Protein AF-A0A349JDT0-F1 (afdb_monomer_lite)

Structure (mmCIF, N/CA/C/O backbone):
data_AF-A0A349JDT0-F1
#
_entry.id   AF-A0A349JDT0-F1
#
loop_
_atom_site.group_PDB
_atom_site.id
_atom_site.type_symbol
_atom_site.label_atom_id
_atom_site.label_alt_id
_atom_site.label_comp_id
_atom_site.label_asym_id
_atom_site.label_entity_id
_atom_site.label_seq_id
_atom_site.pdbx_PDB_ins_code
_atom_site.Cartn_x
_atom_site.Cartn_y
_atom_site.Cartn_z
_atom_site.occupancy
_atom_site.B_iso_or_equiv
_atom_site.auth_seq_id
_atom_site.auth_comp_id
_atom_site.auth_asym_id
_atom_site.auth_atom_id
_atom_site.pdbx_PDB_model_num
ATOM 1 N N . MET A 1 1 ? -7.696 4.014 26.761 1.00 63.88 1 MET A N 1
ATOM 2 C CA . MET A 1 1 ? -9.142 3.700 26.763 1.00 63.88 1 MET A CA 1
ATOM 3 C C . MET A 1 1 ? -9.657 3.922 25.349 1.00 63.88 1 MET A C 1
ATOM 5 O O . MET A 1 1 ? -9.413 4.993 24.811 1.00 63.88 1 MET A O 1
ATOM 9 N N . PHE A 1 2 ? -10.237 2.905 24.706 1.00 72.19 2 PHE A N 1
ATOM 10 C CA . PHE A 1 2 ? -10.726 3.018 23.326 1.00 72.19 2 PHE A CA 1
ATOM 11 C C . PHE A 1 2 ? -11.917 3.980 23.269 1.00 72.19 2 PHE A C 1
ATOM 13 O O . PHE A 1 2 ? -12.885 3.807 24.010 1.00 72.19 2 PHE A O 1
ATOM 20 N N . TYR A 1 3 ? -11.845 4.994 22.408 1.00 78.50 3 TYR A N 1
ATOM 21 C CA . TYR A 1 3 ? -12.927 5.961 22.243 1.00 78.50 3 TYR A CA 1
ATOM 22 C C . TYR A 1 3 ? -14.093 5.321 21.463 1.00 78.50 3 TYR A C 1
ATOM 24 O O . TYR A 1 3 ? -13.879 4.744 20.397 1.00 78.50 3 TYR A O 1
ATOM 32 N N . GLN A 1 4 ? -15.320 5.383 21.999 1.00 79.31 4 GLN A N 1
ATOM 33 C CA . GLN A 1 4 ? -16.562 4.901 21.355 1.00 79.31 4 GLN A CA 1
ATOM 34 C C . GLN A 1 4 ? -16.542 3.437 20.857 1.00 79.31 4 GLN A C 1
ATOM 36 O O . GLN A 1 4 ? -17.090 3.103 19.807 1.00 79.31 4 GLN A O 1
ATOM 41 N N . TRP A 1 5 ? -15.896 2.533 21.592 1.00 76.12 5 TRP A N 1
ATOM 42 C CA . TRP A 1 5 ? -16.000 1.098 21.304 1.00 76.12 5 TRP A CA 1
ATOM 43 C C . TRP A 1 5 ? -17.408 0.586 21.673 1.00 76.12 5 TRP A C 1
ATOM 45 O O . TRP A 1 5 ? -17.851 0.909 22.777 1.00 76.12 5 TRP A O 1
ATOM 55 N N . PRO A 1 6 ? -18.127 -0.193 20.826 1.00 84.50 6 PRO A N 1
ATOM 56 C CA . PRO A 1 6 ? -17.670 -0.972 19.661 1.00 84.50 6 PRO A 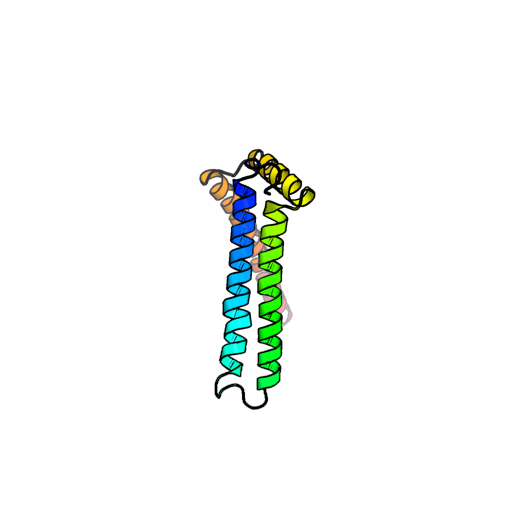CA 1
ATOM 57 C C . PRO A 1 6 ? -18.046 -0.413 18.265 1.00 84.50 6 PRO A C 1
ATOM 59 O O . PRO A 1 6 ? -18.051 -1.168 17.291 1.00 84.50 6 PRO A O 1
ATOM 62 N N . GLN A 1 7 ? -18.387 0.870 18.123 1.00 85.81 7 GLN A N 1
ATOM 63 C CA . GLN A 1 7 ? -18.740 1.442 16.811 1.00 85.81 7 GLN A CA 1
ATOM 64 C C . GLN A 1 7 ? -17.536 1.433 15.851 1.00 85.81 7 GLN A C 1
ATOM 66 O O . GLN A 1 7 ? -16.394 1.584 16.280 1.00 85.81 7 GLN A O 1
ATOM 71 N N . GLY A 1 8 ? -17.755 1.233 14.546 1.00 83.25 8 GLY A N 1
ATOM 72 C CA . GLY A 1 8 ? -16.653 1.203 13.570 1.00 83.25 8 GLY A CA 1
ATOM 73 C C . GLY A 1 8 ? -15.714 -0.013 13.693 1.00 83.25 8 GLY A C 1
ATOM 74 O O . GLY A 1 8 ? -14.569 0.043 13.239 1.00 83.25 8 GLY A O 1
ATOM 75 N N . ARG A 1 9 ? -16.140 -1.095 14.370 1.00 88.62 9 ARG A N 1
ATOM 76 C CA . ARG A 1 9 ? -15.267 -2.224 14.749 1.00 88.62 9 ARG A CA 1
ATOM 77 C C . ARG A 1 9 ? -14.517 -2.838 13.568 1.00 88.62 9 ARG A C 1
ATOM 79 O O . ARG A 1 9 ? -13.334 -3.131 13.712 1.00 88.62 9 ARG A O 1
ATOM 86 N N . ILE A 1 10 ? -15.185 -3.049 12.433 1.00 90.38 10 ILE A N 1
ATOM 87 C CA . ILE A 1 10 ? -14.582 -3.738 11.283 1.00 90.38 10 ILE A CA 1
ATOM 88 C C . ILE A 1 10 ? -13.456 -2.879 10.713 1.00 90.38 10 ILE A C 1
ATOM 90 O O . ILE A 1 10 ? -12.322 -3.338 10.620 1.00 90.38 10 ILE A O 1
ATOM 94 N N . VAL A 1 11 ? -13.742 -1.609 10.421 1.00 90.62 11 VAL A N 1
ATOM 95 C CA . VAL A 1 11 ? -12.762 -0.696 9.819 1.00 90.62 11 VAL A CA 1
ATOM 96 C C . VAL A 1 11 ? -11.580 -0.450 10.761 1.00 90.62 11 VAL A C 1
ATOM 98 O O . VAL A 1 11 ? -10.433 -0.472 10.321 1.00 90.62 11 VAL A O 1
ATOM 101 N N . ARG A 1 12 ? -11.816 -0.312 12.071 1.00 89.75 12 ARG A N 1
ATOM 102 C CA . ARG A 1 12 ? -10.732 -0.163 13.059 1.00 89.75 12 ARG A CA 1
ATOM 103 C C . ARG A 1 12 ? -9.842 -1.401 13.147 1.00 89.75 12 ARG A C 1
ATOM 105 O O . ARG A 1 12 ? -8.626 -1.257 13.228 1.00 89.75 12 ARG A O 1
ATOM 112 N N . ILE A 1 13 ? -10.422 -2.606 13.111 1.00 91.25 13 ILE A N 1
ATOM 113 C CA . ILE A 1 13 ? -9.643 -3.853 13.050 1.00 91.25 13 ILE A CA 1
ATOM 114 C C . ILE A 1 13 ? -8.817 -3.887 11.765 1.00 91.25 13 ILE A C 1
ATOM 116 O O . ILE A 1 13 ? -7.624 -4.161 11.842 1.00 91.25 13 ILE A O 1
ATOM 120 N N . CYS A 1 14 ? -9.400 -3.538 10.615 1.00 91.75 14 CYS A N 1
ATOM 121 C CA . CYS A 1 14 ? -8.662 -3.458 9.355 1.00 91.75 14 CYS A CA 1
ATOM 122 C C . CYS A 1 14 ? -7.476 -2.487 9.445 1.00 91.75 14 CYS A C 1
ATOM 124 O O . CYS A 1 14 ? -6.380 -2.847 9.035 1.00 91.75 14 CYS A O 1
ATOM 126 N N . VAL A 1 15 ? -7.649 -1.298 10.033 1.00 91.62 15 VAL A N 1
ATOM 127 C CA . VAL A 1 15 ? -6.554 -0.323 10.212 1.00 91.62 15 VAL A CA 1
ATOM 128 C C . VAL A 1 15 ? -5.460 -0.853 11.142 1.00 91.62 15 VAL A C 1
ATOM 130 O O . VAL A 1 15 ? -4.280 -0.702 10.832 1.00 91.62 15 VAL A O 1
ATOM 133 N N . MET A 1 16 ? -5.819 -1.510 12.249 1.00 91.25 16 MET A N 1
ATOM 134 C CA . MET A 1 16 ? -4.833 -2.125 13.148 1.00 91.25 16 MET A CA 1
ATOM 135 C C . MET A 1 16 ? -4.067 -3.261 12.462 1.00 91.25 16 MET A C 1
ATOM 137 O O . MET A 1 16 ? -2.849 -3.343 12.600 1.00 91.25 16 MET A O 1
ATOM 141 N N . VAL A 1 17 ? -4.763 -4.107 11.697 1.00 93.50 17 VAL A N 1
ATOM 142 C CA . VAL A 1 17 ? -4.148 -5.200 10.933 1.00 93.50 17 VAL A CA 1
ATOM 143 C C . VAL A 1 17 ? -3.236 -4.648 9.841 1.00 93.50 17 VAL A C 1
ATOM 145 O O . VAL A 1 17 ? -2.106 -5.101 9.727 1.00 93.50 17 VAL A O 1
ATOM 148 N N . LEU A 1 18 ? -3.672 -3.642 9.078 1.00 92.38 18 LEU A N 1
ATOM 149 C CA . LEU A 1 18 ? -2.847 -3.006 8.047 1.00 92.38 18 LEU A CA 1
ATOM 150 C C . LEU A 1 18 ? -1.607 -2.338 8.645 1.00 92.38 18 LEU A C 1
ATOM 152 O O . LEU A 1 18 ? -0.509 -2.537 8.133 1.00 92.38 18 LEU A O 1
ATOM 156 N N . GLY A 1 19 ? -1.758 -1.605 9.751 1.00 92.50 19 GLY A N 1
ATOM 157 C CA . GLY A 1 19 ? -0.625 -1.027 10.475 1.00 92.50 19 GLY A CA 1
ATOM 158 C C . GLY A 1 19 ? 0.361 -2.096 10.953 1.00 92.50 19 GLY A C 1
ATOM 159 O O . GLY A 1 19 ? 1.566 -1.934 10.786 1.00 92.50 19 GLY A O 1
ATOM 160 N N . ALA A 1 20 ? -0.140 -3.221 11.476 1.00 93.50 20 ALA A N 1
ATOM 161 C CA . ALA A 1 20 ? 0.691 -4.350 11.887 1.00 93.50 20 ALA A CA 1
ATOM 162 C C . ALA A 1 20 ? 1.389 -5.040 10.703 1.00 93.50 20 ALA A C 1
ATOM 164 O O . ALA A 1 20 ? 2.559 -5.389 10.821 1.00 93.50 20 ALA A O 1
ATOM 165 N N . LEU A 1 21 ? 0.708 -5.208 9.565 1.00 94.94 21 LEU A N 1
ATOM 166 C CA . LEU A 1 21 ? 1.286 -5.798 8.354 1.00 94.94 21 LEU A CA 1
ATOM 167 C C .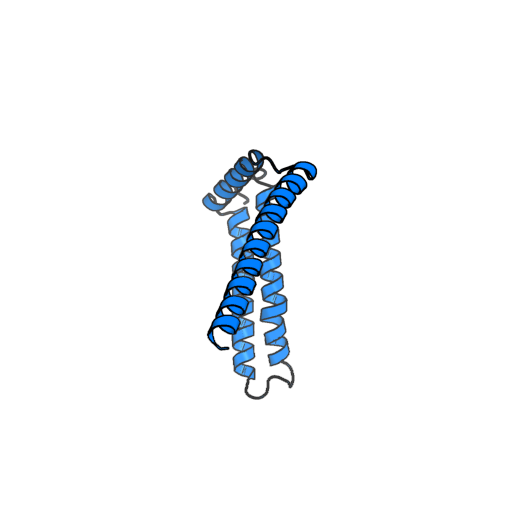 LEU A 1 21 ?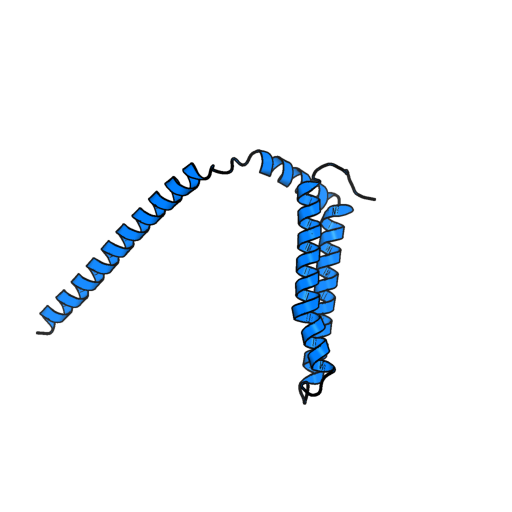 2.394 -4.919 7.771 1.00 94.94 21 LEU A C 1
ATOM 169 O O . LEU A 1 21 ? 3.459 -5.432 7.449 1.00 94.94 21 LEU A O 1
ATOM 173 N N . ILE A 1 22 ? 2.172 -3.605 7.687 1.00 93.56 22 ILE A N 1
ATOM 174 C CA . ILE A 1 22 ? 3.187 -2.650 7.223 1.00 93.56 22 ILE A CA 1
ATOM 175 C C . ILE A 1 22 ? 4.386 -2.661 8.173 1.00 93.56 22 ILE A C 1
ATOM 177 O O . ILE A 1 22 ? 5.524 -2.771 7.726 1.00 93.56 22 ILE A O 1
ATOM 181 N N . ALA A 1 23 ? 4.148 -2.611 9.485 1.00 94.44 23 ALA A N 1
ATOM 182 C CA . ALA A 1 23 ? 5.221 -2.674 10.469 1.00 94.44 23 ALA A CA 1
ATOM 183 C C . ALA A 1 23 ? 6.005 -3.994 10.393 1.00 94.44 23 ALA A C 1
ATOM 185 O O . ALA A 1 23 ? 7.230 -3.985 10.509 1.00 94.44 23 ALA A O 1
ATOM 186 N N . ALA A 1 24 ? 5.321 -5.120 10.170 1.00 93.81 24 ALA A N 1
ATOM 187 C CA . ALA A 1 24 ? 5.951 -6.426 10.012 1.00 93.81 24 ALA A CA 1
ATOM 188 C C . ALA A 1 24 ? 6.790 -6.508 8.730 1.00 93.81 24 ALA A C 1
ATOM 190 O O . ALA A 1 24 ? 7.925 -6.974 8.787 1.00 93.81 24 ALA A O 1
ATOM 191 N N . ASP A 1 25 ? 6.273 -6.018 7.602 1.00 93.38 25 ASP A N 1
ATOM 192 C CA . ASP A 1 25 ? 7.000 -5.978 6.332 1.00 93.38 25 ASP A CA 1
ATOM 193 C C . ASP A 1 25 ? 8.248 -5.091 6.433 1.00 93.38 25 ASP A C 1
ATOM 195 O O . ASP A 1 25 ? 9.363 -5.547 6.177 1.00 93.38 25 ASP A O 1
ATOM 199 N N . MET A 1 26 ? 8.096 -3.859 6.929 1.00 91.81 26 MET A N 1
ATOM 200 C CA . MET A 1 26 ? 9.219 -2.937 7.122 1.00 91.81 26 MET A CA 1
ATOM 201 C C . MET A 1 26 ? 10.232 -3.459 8.148 1.00 91.81 26 MET A C 1
ATOM 203 O O . MET A 1 26 ? 11.438 -3.265 7.985 1.00 91.81 26 MET A O 1
ATOM 207 N N . GLY A 1 27 ? 9.761 -4.130 9.199 1.00 92.19 27 GLY A N 1
ATOM 208 C CA . GLY A 1 27 ? 10.608 -4.738 10.219 1.00 92.19 27 GLY A CA 1
ATOM 209 C C . GLY A 1 27 ? 11.390 -5.942 9.694 1.00 92.19 27 GLY A C 1
ATOM 210 O O . GLY A 1 27 ? 12.582 -6.056 9.970 1.00 92.19 27 GLY A O 1
ATOM 211 N N . TYR A 1 28 ? 10.753 -6.819 8.917 1.00 91.00 28 TYR A N 1
ATOM 212 C CA . TYR A 1 28 ? 11.370 -8.046 8.415 1.00 91.00 28 TYR A CA 1
ATOM 213 C C . TYR A 1 28 ? 12.209 -7.804 7.153 1.00 91.00 28 TYR A C 1
ATOM 215 O O . TYR A 1 28 ? 13.417 -8.049 7.152 1.00 91.00 28 TYR A O 1
ATOM 223 N N . ASN A 1 29 ? 11.596 -7.269 6.095 1.00 91.38 29 ASN A N 1
ATOM 224 C CA . ASN A 1 29 ? 12.256 -7.055 4.805 1.00 91.38 29 ASN A CA 1
ATOM 225 C C . ASN A 1 29 ? 13.198 -5.844 4.819 1.00 91.38 29 ASN A C 1
ATOM 227 O O . ASN A 1 29 ? 14.182 -5.825 4.085 1.00 91.38 29 ASN A O 1
ATOM 231 N N . GLY A 1 30 ? 12.920 -4.839 5.654 1.00 90.69 30 GLY A N 1
ATOM 232 C CA . GLY A 1 30 ? 13.764 -3.653 5.793 1.00 90.69 30 GLY A CA 1
ATOM 233 C C . GLY A 1 30 ? 14.785 -3.790 6.920 1.00 90.69 30 GLY A C 1
ATOM 234 O O . GLY A 1 30 ? 15.982 -3.965 6.682 1.00 90.69 30 GLY A O 1
ATOM 235 N N . ALA A 1 31 ? 14.311 -3.679 8.163 1.00 89.94 31 ALA A N 1
ATOM 236 C CA . ALA A 1 31 ? 15.171 -3.511 9.333 1.00 89.94 31 ALA A CA 1
ATOM 237 C C . ALA A 1 31 ? 16.025 -4.753 9.626 1.00 89.94 31 ALA A C 1
ATOM 239 O O . ALA A 1 31 ? 17.245 -4.646 9.770 1.00 89.94 31 ALA A O 1
ATOM 240 N N . TYR A 1 32 ? 15.398 -5.930 9.678 1.00 90.12 32 TYR A N 1
ATOM 241 C CA . TYR A 1 32 ? 16.077 -7.189 9.969 1.00 90.12 32 TYR A CA 1
ATOM 242 C C . TYR A 1 32 ? 17.038 -7.590 8.849 1.00 90.12 32 TYR A C 1
ATOM 244 O O . TYR A 1 32 ? 18.181 -7.925 9.142 1.00 90.12 32 TYR A O 1
ATOM 252 N N . ALA A 1 33 ? 16.636 -7.493 7.578 1.00 89.31 33 ALA A N 1
ATOM 253 C CA . ALA A 1 33 ? 17.515 -7.812 6.450 1.00 89.31 33 ALA A CA 1
ATOM 254 C C . ALA A 1 33 ? 18.783 -6.933 6.418 1.00 89.31 33 ALA A C 1
ATOM 256 O O . ALA A 1 33 ? 19.898 -7.437 6.241 1.00 89.31 33 ALA A O 1
ATOM 257 N N . ALA A 1 34 ? 18.637 -5.625 6.653 1.00 87.88 34 ALA A N 1
ATOM 258 C CA . ALA A 1 34 ? 19.769 -4.703 6.726 1.00 87.88 34 ALA A CA 1
ATOM 259 C C . ALA A 1 34 ? 20.666 -4.989 7.944 1.00 87.88 34 ALA A C 1
ATOM 261 O O . ALA A 1 34 ? 21.893 -4.991 7.829 1.00 87.88 34 ALA A O 1
ATOM 262 N N . PHE A 1 35 ? 20.073 -5.307 9.099 1.00 86.69 35 PHE A N 1
ATOM 263 C CA . PHE A 1 35 ? 20.824 -5.655 10.306 1.00 86.69 35 PHE A CA 1
ATOM 264 C C . PHE A 1 35 ? 21.559 -7.000 10.187 1.00 86.69 35 PHE A C 1
ATOM 266 O O . PHE A 1 35 ? 22.719 -7.107 10.581 1.00 86.69 35 PHE A O 1
ATOM 273 N N . ALA A 1 36 ? 20.927 -8.014 9.594 1.00 87.31 36 ALA A N 1
ATOM 274 C CA . ALA A 1 36 ? 21.544 -9.311 9.326 1.00 87.31 36 ALA A CA 1
ATOM 275 C C . ALA A 1 36 ? 22.742 -9.175 8.374 1.00 87.31 36 ALA A C 1
ATOM 277 O O . ALA A 1 36 ? 23.772 -9.813 8.578 1.00 87.31 36 ALA A O 1
ATOM 278 N N . THR A 1 37 ? 22.639 -8.284 7.382 1.00 85.94 37 THR A N 1
ATOM 279 C CA . THR A 1 37 ? 23.747 -7.974 6.467 1.00 85.94 37 THR A CA 1
ATOM 280 C C . THR A 1 37 ? 24.885 -7.243 7.181 1.00 85.94 37 THR A C 1
ATOM 282 O O . THR A 1 37 ? 26.041 -7.501 6.872 1.00 85.94 37 THR A O 1
ATOM 285 N N . TYR A 1 38 ? 24.584 -6.366 8.147 1.00 85.31 38 TYR A N 1
ATOM 286 C CA . TYR A 1 38 ? 25.588 -5.699 8.987 1.00 85.31 38 TYR A CA 1
ATOM 287 C C . TYR A 1 38 ? 26.347 -6.673 9.902 1.00 85.31 38 TYR A C 1
ATOM 289 O O . TYR A 1 38 ? 27.558 -6.544 10.052 1.00 85.31 38 TYR A O 1
ATOM 297 N N . GLY A 1 39 ? 25.640 -7.627 10.516 1.00 80.75 39 GLY A N 1
ATOM 298 C CA . GLY A 1 39 ? 26.222 -8.594 11.453 1.00 80.75 39 GLY A CA 1
ATOM 299 C C . GLY A 1 39 ? 26.949 -9.775 10.800 1.00 80.75 39 GLY A C 1
ATOM 300 O O . GLY A 1 39 ? 27.575 -10.555 11.514 1.00 80.75 39 GLY A O 1
ATOM 301 N N . GLY A 1 40 ? 26.851 -9.928 9.478 1.00 81.12 40 GLY A N 1
ATOM 302 C CA . GLY A 1 40 ? 27.532 -10.973 8.715 1.00 81.12 40 GLY A CA 1
ATOM 303 C C . GLY A 1 40 ? 28.748 -10.463 7.939 1.00 81.12 40 GLY A C 1
ATOM 304 O O . GLY A 1 40 ? 28.932 -9.263 7.736 1.00 81.12 40 GLY A O 1
ATOM 305 N N . ASP A 1 41 ? 29.541 -11.394 7.409 1.00 72.31 41 ASP A N 1
ATOM 306 C CA . ASP A 1 41 ? 30.773 -11.092 6.656 1.00 72.31 41 ASP A CA 1
ATOM 307 C C . ASP A 1 41 ? 30.526 -10.341 5.327 1.00 72.31 41 ASP A C 1
ATOM 309 O O . ASP A 1 41 ? 31.451 -9.813 4.710 1.00 72.31 41 ASP A O 1
ATOM 313 N N . ALA A 1 42 ? 29.265 -10.254 4.885 1.00 70.25 42 ALA A N 1
ATOM 314 C CA . ALA A 1 42 ? 28.844 -9.596 3.647 1.00 70.25 42 ALA A CA 1
ATOM 315 C C . ALA A 1 42 ? 28.884 -8.056 3.705 1.00 70.25 42 ALA A C 1
ATOM 317 O O . ALA A 1 42 ? 28.748 -7.396 2.672 1.00 70.25 42 ALA A O 1
ATOM 318 N N . ALA A 1 43 ? 29.049 -7.465 4.891 1.00 66.75 43 ALA A N 1
ATOM 319 C CA . ALA A 1 43 ? 28.981 -6.020 5.077 1.00 66.75 43 ALA A CA 1
ATOM 320 C C . ALA A 1 43 ? 30.178 -5.271 4.462 1.00 66.75 43 ALA A C 1
ATOM 322 O O . ALA A 1 43 ? 30.011 -4.159 3.952 1.00 66.75 43 ALA A O 1
ATOM 323 N N . GLY A 1 44 ? 31.378 -5.869 4.504 1.00 74.81 44 GLY A N 1
ATOM 324 C CA . GLY A 1 44 ? 32.623 -5.272 4.005 1.00 74.81 44 GLY A CA 1
ATOM 325 C C . GLY A 1 44 ? 32.796 -3.797 4.412 1.00 74.81 44 GLY A C 1
ATOM 326 O O . GLY A 1 44 ? 32.584 -3.420 5.562 1.00 74.81 44 GLY A O 1
ATOM 327 N N . SER A 1 45 ? 33.123 -2.929 3.448 1.00 72.31 45 SER A N 1
ATOM 328 C CA . SER A 1 45 ? 33.213 -1.465 3.629 1.00 72.31 45 SER A CA 1
ATOM 329 C C . SER A 1 45 ? 31.853 -0.749 3.729 1.00 72.31 45 SER A C 1
ATOM 331 O O . SER A 1 45 ? 31.797 0.450 4.001 1.00 72.31 45 SER A O 1
ATOM 333 N N . GLY A 1 46 ? 30.747 -1.467 3.512 1.00 81.50 46 GLY A N 1
ATOM 334 C CA . GLY A 1 46 ? 29.375 -0.961 3.549 1.00 81.50 46 GLY A CA 1
ATOM 335 C C . GLY A 1 46 ? 28.655 -1.154 4.888 1.00 81.50 46 GLY A C 1
ATOM 336 O O . GLY A 1 46 ? 27.480 -0.796 4.984 1.00 81.50 46 GLY A O 1
ATOM 337 N N . ALA A 1 47 ? 29.323 -1.686 5.917 1.00 83.31 47 ALA A N 1
ATOM 338 C CA . ALA A 1 47 ? 28.710 -2.020 7.206 1.00 83.31 47 ALA A CA 1
ATOM 339 C C . ALA A 1 47 ? 27.971 -0.837 7.851 1.00 83.31 47 ALA A C 1
ATOM 341 O O . ALA A 1 47 ? 26.790 -0.942 8.184 1.00 83.31 47 ALA A O 1
ATOM 342 N N . THR A 1 48 ? 28.611 0.331 7.927 1.00 85.06 48 THR A N 1
ATOM 343 C CA . THR A 1 48 ? 27.999 1.541 8.497 1.00 85.06 48 THR A CA 1
ATOM 344 C C . THR A 1 48 ? 26.718 1.944 7.759 1.00 85.06 48 THR A C 1
ATOM 346 O O . THR A 1 48 ? 25.742 2.347 8.388 1.00 85.06 48 THR A O 1
ATOM 349 N N . ARG A 1 49 ? 26.673 1.785 6.428 1.00 85.69 49 ARG A N 1
ATOM 350 C CA . ARG A 1 49 ? 25.476 2.083 5.625 1.00 85.69 49 ARG A CA 1
ATOM 351 C C . ARG A 1 49 ? 24.337 1.114 5.943 1.00 85.69 49 ARG A C 1
ATOM 353 O O . ARG A 1 49 ? 23.199 1.555 6.074 1.00 85.69 49 ARG A O 1
ATOM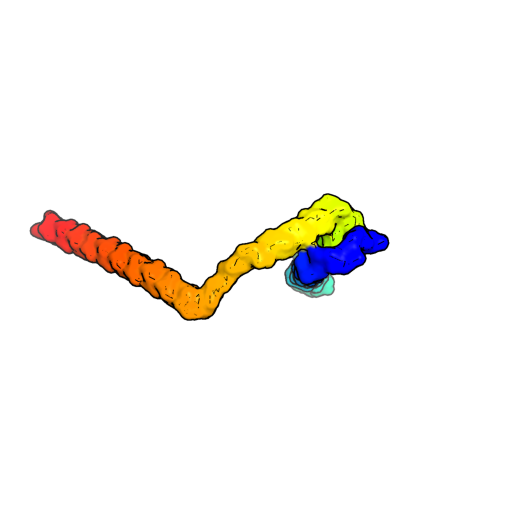 360 N N . GLN A 1 50 ? 24.634 -0.177 6.083 1.00 88.19 50 GLN A N 1
ATOM 361 C CA . GLN A 1 50 ? 23.625 -1.192 6.403 1.00 88.19 50 GLN A CA 1
ATOM 362 C C . GLN A 1 50 ? 23.034 -0.990 7.802 1.00 88.19 50 GLN A C 1
ATOM 364 O O . GLN A 1 50 ? 21.822 -1.096 7.975 1.00 88.19 50 GLN A O 1
ATOM 369 N N . LEU A 1 51 ? 23.853 -0.584 8.775 1.00 88.19 51 LEU A N 1
ATOM 370 C CA . LEU A 1 51 ? 23.369 -0.229 10.109 1.00 88.19 51 LEU A CA 1
ATOM 371 C C . LEU A 1 51 ? 22.409 0.973 10.074 1.00 88.19 51 LEU A C 1
ATOM 373 O O . LEU A 1 51 ? 21.335 0.920 10.671 1.00 88.19 51 LEU A O 1
ATOM 377 N N . ILE A 1 52 ? 22.760 2.035 9.338 1.00 89.62 52 ILE A N 1
ATOM 378 C CA . ILE A 1 52 ? 21.903 3.226 9.183 1.00 89.62 52 ILE A CA 1
ATOM 379 C C . ILE A 1 52 ? 20.562 2.855 8.537 1.00 89.62 52 ILE A C 1
ATOM 381 O O . ILE A 1 52 ? 19.510 3.309 8.995 1.00 89.62 52 ILE A O 1
ATOM 385 N N . LEU A 1 53 ? 20.579 2.016 7.497 1.00 89.44 53 LEU A N 1
ATOM 386 C CA . LEU A 1 53 ? 19.357 1.539 6.848 1.00 89.44 53 LEU A CA 1
ATOM 387 C C . LEU A 1 53 ? 18.506 0.705 7.812 1.00 89.44 53 LEU A C 1
ATOM 389 O O . LEU A 1 53 ? 17.308 0.958 7.927 1.00 89.44 53 LEU A O 1
ATOM 393 N N . GLY A 1 54 ? 19.121 -0.219 8.554 1.00 90.62 54 GLY A N 1
ATOM 394 C CA . GLY A 1 54 ? 18.430 -1.050 9.540 1.00 90.62 54 GLY A CA 1
ATOM 395 C C . GLY A 1 54 ? 17.735 -0.229 10.625 1.00 90.62 54 GLY A C 1
ATOM 396 O O . GLY A 1 54 ? 16.551 -0.439 10.892 1.00 90.62 54 GLY A O 1
ATOM 397 N N . ILE A 1 55 ? 18.428 0.764 11.194 1.00 92.31 55 ILE A N 1
ATOM 398 C CA . ILE A 1 55 ? 17.851 1.673 12.197 1.00 92.31 55 ILE A CA 1
ATOM 399 C C . ILE A 1 55 ? 16.700 2.481 11.593 1.00 92.31 55 ILE A C 1
ATOM 401 O O . ILE A 1 55 ? 15.642 2.595 12.210 1.00 92.31 55 ILE A O 1
ATOM 405 N N . THR A 1 56 ? 16.872 3.008 10.379 1.00 92.50 56 THR A N 1
ATOM 406 C CA . THR A 1 56 ? 15.845 3.820 9.710 1.00 92.50 56 THR A CA 1
ATOM 407 C C . THR A 1 56 ? 14.566 3.017 9.474 1.00 92.50 56 THR A C 1
ATOM 409 O O . THR A 1 56 ? 13.483 3.457 9.862 1.00 92.50 56 THR A O 1
ATOM 412 N N . TYR A 1 57 ? 14.676 1.811 8.907 1.00 92.69 57 TYR A N 1
ATOM 413 C CA . TYR A 1 57 ? 13.524 0.926 8.722 1.00 92.69 57 TYR A CA 1
ATOM 414 C C . TYR A 1 57 ? 12.918 0.478 10.054 1.00 92.69 57 TYR A C 1
ATOM 416 O O . TYR A 1 57 ? 11.697 0.390 10.154 1.00 92.69 57 TYR A O 1
ATOM 424 N N . GLY A 1 58 ? 13.734 0.262 11.089 1.00 92.56 58 GLY A N 1
ATOM 425 C CA . GLY A 1 58 ? 13.250 -0.078 12.428 1.00 92.56 58 GLY A CA 1
ATOM 426 C C . GLY A 1 58 ? 12.405 1.037 13.048 1.00 92.56 58 GLY A C 1
ATOM 427 O O . GLY A 1 58 ? 11.316 0.778 13.563 1.00 92.56 58 GLY A O 1
ATOM 428 N N . VAL A 1 59 ? 12.857 2.290 12.942 1.00 95.00 59 VAL A N 1
ATOM 429 C CA . VAL A 1 59 ? 12.102 3.461 13.418 1.00 95.00 59 VAL A CA 1
ATOM 430 C C . VAL A 1 59 ? 10.801 3.626 12.634 1.00 95.00 59 VAL A C 1
ATOM 432 O O . VAL A 1 59 ? 9.755 3.855 13.239 1.00 95.00 59 VAL A O 1
ATOM 435 N N . LEU A 1 60 ? 10.832 3.466 11.309 1.00 94.00 60 LEU A N 1
ATOM 436 C CA . LEU A 1 60 ? 9.629 3.553 10.476 1.00 94.00 60 LEU A CA 1
ATOM 437 C C . LEU A 1 60 ? 8.631 2.415 10.758 1.00 94.00 60 LEU A C 1
ATOM 439 O O . LEU A 1 60 ? 7.423 2.655 10.804 1.00 94.00 60 LEU A O 1
ATOM 443 N N . ALA A 1 61 ? 9.114 1.196 11.010 1.00 93.62 61 ALA A N 1
ATOM 444 C CA . ALA A 1 61 ? 8.277 0.065 11.408 1.00 93.62 61 ALA A CA 1
ATOM 445 C C . ALA A 1 61 ? 7.570 0.341 12.745 1.00 93.62 61 ALA A C 1
ATOM 447 O O . ALA A 1 61 ? 6.361 0.151 12.870 1.00 93.62 61 ALA A O 1
ATOM 448 N N . LEU A 1 62 ? 8.292 0.872 13.734 1.00 93.81 62 LEU A N 1
ATOM 449 C CA . LEU A 1 62 ? 7.705 1.228 15.026 1.00 93.81 62 LEU A CA 1
ATOM 450 C C . LEU A 1 62 ? 6.716 2.396 14.892 1.00 93.81 62 LEU A C 1
ATOM 452 O O . LEU A 1 62 ? 5.620 2.345 15.452 1.00 93.81 62 LEU A O 1
ATOM 456 N N . ALA A 1 63 ? 7.068 3.422 14.114 1.00 93.88 63 ALA A N 1
ATOM 457 C CA . ALA A 1 63 ? 6.195 4.560 13.849 1.00 93.88 63 ALA A CA 1
ATOM 458 C C . ALA A 1 63 ? 4.884 4.125 13.179 1.00 93.88 63 ALA A C 1
ATOM 460 O O . ALA A 1 63 ? 3.814 4.497 13.654 1.00 93.88 63 ALA A O 1
ATOM 461 N N . SER A 1 64 ? 4.945 3.287 12.139 1.00 91.50 64 SER A N 1
ATOM 462 C CA . SER A 1 64 ? 3.747 2.784 11.450 1.00 91.50 64 SER A CA 1
ATOM 463 C C . SER A 1 64 ? 2.842 1.959 12.372 1.00 91.50 64 SER A C 1
ATOM 465 O O . SER A 1 64 ? 1.622 2.156 12.361 1.00 91.50 64 SER A O 1
ATOM 467 N N . LEU A 1 65 ? 3.418 1.120 13.241 1.00 92.69 65 LEU A N 1
ATOM 468 C CA . LEU A 1 65 ? 2.660 0.357 14.235 1.00 92.69 65 LEU A CA 1
ATOM 469 C C . LEU A 1 65 ? 1.942 1.277 15.233 1.00 92.69 65 LEU A C 1
ATOM 471 O O . LEU A 1 65 ? 0.743 1.118 15.484 1.00 92.69 65 LEU A O 1
ATOM 475 N N . LEU A 1 66 ? 2.662 2.255 15.790 1.00 92.56 66 LEU A N 1
ATOM 476 C CA . LEU A 1 66 ? 2.097 3.204 16.749 1.00 92.56 66 LEU A CA 1
ATOM 477 C C . LEU A 1 66 ? 1.023 4.077 16.108 1.00 92.56 66 LEU A C 1
ATOM 479 O O . LEU A 1 66 ? -0.036 4.264 16.706 1.00 92.56 66 LEU A O 1
ATOM 483 N N . THR A 1 67 ? 1.252 4.579 14.895 1.00 90.62 67 THR A N 1
ATOM 484 C CA . THR A 1 67 ? 0.253 5.360 14.161 1.00 90.62 67 THR A CA 1
ATOM 485 C C . THR A 1 67 ? -1.008 4.537 13.920 1.00 90.62 67 THR A C 1
ATOM 487 O O . THR A 1 67 ? -2.097 5.039 14.195 1.00 90.62 67 THR A O 1
ATOM 490 N N . GLY A 1 68 ? -0.890 3.273 13.499 1.00 88.31 68 GLY A N 1
ATOM 491 C CA . GLY A 1 68 ? -2.039 2.380 13.325 1.00 88.31 68 GLY A CA 1
ATOM 492 C C . GLY A 1 68 ? -2.835 2.174 14.619 1.00 88.31 68 GLY A C 1
ATOM 493 O O . GLY A 1 68 ? -4.062 2.296 14.622 1.00 88.31 68 GLY A O 1
ATOM 494 N N . LEU A 1 69 ? -2.148 1.941 15.741 1.00 90.06 69 LEU A N 1
ATOM 495 C CA . LEU A 1 69 ? -2.786 1.721 17.043 1.00 90.06 69 LEU A CA 1
ATOM 496 C C . LEU A 1 69 ? -3.436 2.999 17.605 1.00 90.06 69 LEU A C 1
ATOM 498 O O . LEU A 1 69 ? -4.550 2.960 18.134 1.00 90.06 69 LEU A O 1
ATOM 502 N N . ILE A 1 70 ? -2.756 4.142 17.480 1.00 89.56 70 ILE A N 1
ATOM 503 C CA . ILE A 1 70 ? -3.230 5.443 17.970 1.00 89.56 70 ILE A CA 1
ATOM 504 C C . ILE A 1 70 ? -4.420 5.930 17.137 1.00 89.56 70 ILE A C 1
ATOM 506 O O . ILE A 1 70 ? -5.420 6.385 17.701 1.00 89.56 70 ILE A O 1
ATOM 510 N N . ALA A 1 71 ? -4.340 5.807 15.811 1.00 87.06 71 ALA A N 1
ATOM 511 C CA . ALA A 1 71 ? -5.413 6.208 14.907 1.00 87.06 71 ALA A CA 1
ATOM 512 C C . ALA A 1 71 ? -6.676 5.354 15.096 1.00 87.06 71 ALA A C 1
ATOM 514 O O . ALA A 1 71 ? -7.782 5.887 15.055 1.00 87.06 71 ALA A O 1
ATOM 515 N N . ALA A 1 72 ? -6.524 4.051 15.353 1.00 85.75 72 ALA A N 1
ATOM 516 C CA . ALA A 1 72 ? -7.655 3.146 15.550 1.00 85.75 72 ALA A CA 1
ATOM 517 C C . ALA A 1 72 ? -8.255 3.176 16.971 1.00 85.75 72 ALA A C 1
ATOM 519 O O . ALA A 1 72 ? -9.362 2.666 17.172 1.00 85.75 72 ALA A O 1
ATOM 520 N N . GLY A 1 73 ? -7.546 3.733 17.962 1.00 87.06 73 GLY A N 1
ATOM 521 C CA . GLY A 1 73 ? -7.914 3.605 19.375 1.00 87.06 73 GLY A CA 1
ATOM 522 C C . GLY A 1 73 ? -8.211 4.918 20.108 1.00 87.06 73 GLY A C 1
ATOM 523 O O . GLY A 1 73 ? -9.380 5.230 20.353 1.00 87.06 73 GLY A O 1
ATOM 524 N N . PRO A 1 74 ? -7.182 5.640 20.578 1.00 87.75 74 PRO A N 1
ATOM 525 C CA . PRO A 1 74 ? -7.343 6.841 21.398 1.00 87.75 74 PRO A CA 1
ATOM 526 C C . PRO A 1 74 ? -7.645 8.125 20.610 1.00 87.75 74 PRO A C 1
ATOM 528 O O . PRO A 1 74 ? -8.207 9.059 21.183 1.00 87.75 74 PRO A O 1
ATOM 531 N N . HIS A 1 75 ? -7.268 8.222 19.331 1.00 89.56 75 HIS A N 1
ATOM 532 C CA . HIS A 1 75 ? -7.357 9.489 18.604 1.00 89.56 75 HIS A CA 1
ATOM 533 C C . HIS A 1 75 ? -8.788 9.787 18.125 1.00 89.56 75 HIS A C 1
ATOM 535 O O . HIS A 1 75 ? -9.229 9.276 17.098 1.00 89.56 75 HIS A O 1
ATOM 541 N N . GLN A 1 76 ? -9.498 10.664 18.846 1.00 89.75 76 GLN A N 1
ATOM 542 C CA . GLN A 1 76 ? -10.930 10.955 18.650 1.00 89.75 76 GLN A CA 1
ATOM 543 C C . GLN A 1 76 ? -11.317 11.268 17.197 1.00 89.75 76 GLN A C 1
ATOM 545 O O . GLN A 1 76 ? -12.249 10.668 16.673 1.00 89.75 76 GLN A O 1
ATOM 550 N N . LYS A 1 77 ? -10.582 12.162 16.518 1.00 90.50 77 LYS A N 1
ATOM 551 C CA . LYS A 1 77 ? -10.894 12.551 15.129 1.00 90.50 77 LYS A CA 1
ATOM 552 C C . LYS A 1 77 ? -10.688 11.411 14.134 1.00 90.50 77 LYS A C 1
ATOM 554 O O . LYS A 1 77 ? -11.473 11.260 13.209 1.00 90.50 77 LYS A O 1
ATOM 559 N N . ALA A 1 78 ? -9.633 10.619 14.328 1.00 89.31 78 ALA A N 1
ATOM 560 C CA . ALA A 1 78 ? -9.354 9.488 13.443 1.00 89.31 78 ALA A CA 1
ATOM 561 C C . ALA A 1 78 ? -10.410 8.407 13.649 1.00 89.31 78 ALA A C 1
ATOM 563 O O . ALA A 1 78 ? -10.980 7.905 12.692 1.00 89.31 78 ALA A O 1
ATOM 564 N N . VAL A 1 79 ? -10.737 8.122 14.905 1.00 90.38 79 VAL A N 1
ATOM 565 C CA . VAL A 1 79 ? -11.777 7.169 15.262 1.00 90.38 79 VAL A CA 1
ATOM 566 C C . VAL A 1 79 ? -13.136 7.557 14.673 1.00 90.38 79 VAL A C 1
ATOM 568 O O . VAL A 1 79 ? -13.779 6.704 14.068 1.00 90.38 79 VAL A O 1
ATOM 571 N N . GLN A 1 80 ? -13.544 8.821 14.800 1.00 92.75 80 GLN A N 1
ATOM 572 C CA . GLN A 1 80 ? -14.794 9.326 14.231 1.00 92.75 80 GLN A CA 1
ATOM 573 C C . GLN A 1 80 ? -14.820 9.174 12.702 1.00 92.75 80 GLN A C 1
ATOM 575 O O . GLN A 1 80 ? -15.775 8.632 12.156 1.00 92.75 80 GLN A O 1
ATOM 580 N N . PHE A 1 81 ? -13.726 9.542 12.028 1.00 92.06 81 PHE A N 1
ATOM 581 C CA . PHE A 1 81 ? -13.579 9.339 10.588 1.00 92.06 81 PHE A CA 1
ATOM 582 C C . PHE A 1 81 ? -13.708 7.859 10.190 1.00 92.06 81 PHE A C 1
ATOM 584 O O . PHE A 1 81 ? -14.396 7.537 9.228 1.00 92.06 81 PHE A O 1
ATOM 591 N N . LEU A 1 82 ? -13.100 6.930 10.940 1.00 92.12 82 LEU A N 1
ATOM 592 C CA . LEU A 1 82 ? -13.211 5.494 10.647 1.00 92.12 82 LEU A CA 1
ATOM 593 C C . LEU A 1 82 ? -14.641 4.957 10.820 1.00 92.12 82 LEU A C 1
ATOM 595 O O . LEU A 1 82 ? -15.022 4.023 10.115 1.00 92.12 82 LEU A O 1
ATOM 599 N N . ILE A 1 83 ? -15.425 5.521 11.745 1.00 92.12 83 ILE A N 1
ATOM 600 C CA . ILE A 1 83 ? -16.850 5.186 11.894 1.00 92.12 83 ILE A CA 1
ATOM 601 C C . ILE A 1 83 ? -17.628 5.6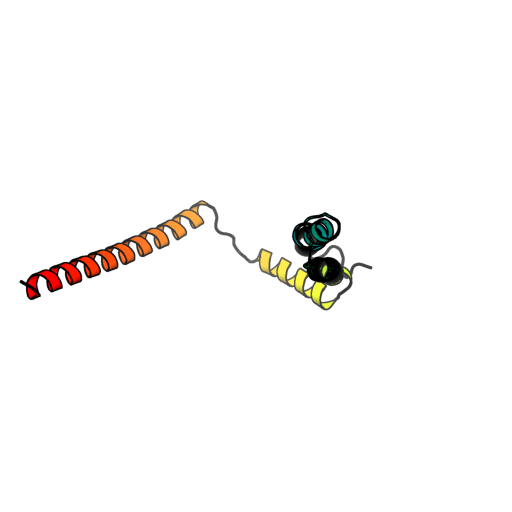94 10.676 1.00 92.12 83 ILE A C 1
ATOM 603 O O . ILE A 1 83 ? -18.339 4.913 10.052 1.00 92.12 83 ILE A O 1
ATOM 607 N N . GLU A 1 84 ? -17.431 6.955 10.290 1.00 93.19 84 GLU A N 1
ATOM 608 C CA . GLU A 1 84 ? -18.093 7.562 9.126 1.00 93.19 84 GLU A CA 1
ATOM 609 C C . GLU A 1 84 ? -17.772 6.818 7.826 1.00 93.19 84 GLU A C 1
ATOM 611 O O . GLU A 1 84 ? -18.665 6.560 7.024 1.00 93.19 84 GLU A O 1
ATOM 616 N N . VAL A 1 85 ? -16.516 6.398 7.639 1.00 92.50 85 VAL A N 1
ATOM 617 C CA . VAL A 1 85 ? -16.112 5.556 6.504 1.00 92.50 85 VAL A CA 1
ATOM 618 C C . VAL A 1 85 ? -16.832 4.215 6.536 1.00 92.50 85 VAL A C 1
ATOM 620 O O . VAL A 1 85 ? -17.272 3.746 5.489 1.00 92.50 85 VAL A O 1
ATOM 623 N N . GLN A 1 86 ? -16.970 3.582 7.706 1.00 92.44 86 GLN A N 1
ATOM 624 C CA . GLN A 1 86 ? -17.718 2.330 7.797 1.00 92.44 86 GLN A CA 1
ATOM 625 C C . GLN A 1 86 ? -19.175 2.534 7.371 1.00 92.44 86 GLN A C 1
ATOM 627 O O . GLN A 1 86 ? -19.681 1.745 6.574 1.00 92.44 86 GLN A O 1
ATOM 632 N N . ASP A 1 87 ? -19.821 3.589 7.862 1.00 92.25 87 ASP A N 1
ATOM 633 C CA . ASP A 1 87 ? -21.206 3.905 7.518 1.00 92.25 87 ASP A CA 1
ATOM 634 C C . ASP A 1 87 ? -21.349 4.227 6.025 1.00 92.25 87 ASP A C 1
ATOM 636 O O . ASP A 1 87 ? -22.288 3.762 5.378 1.00 92.25 87 ASP A O 1
ATOM 640 N N . GLU A 1 88 ? -20.387 4.933 5.431 1.00 93.62 88 GLU A N 1
ATOM 641 C CA . GLU A 1 88 ? -20.374 5.216 3.994 1.00 93.62 88 GLU A CA 1
ATOM 642 C C . GLU A 1 88 ? -20.172 3.946 3.156 1.00 93.62 88 GLU A C 1
ATOM 644 O O . GLU A 1 88 ? -20.855 3.745 2.153 1.00 93.62 88 GLU A O 1
ATOM 649 N N . MET A 1 89 ? -19.316 3.023 3.602 1.00 90.19 89 MET A N 1
ATOM 650 C CA . MET A 1 89 ? -19.115 1.735 2.931 1.00 90.19 89 MET A CA 1
ATOM 651 C C . MET A 1 89 ? -20.368 0.856 2.932 1.00 90.19 89 MET A C 1
ATOM 653 O O . MET A 1 89 ? -20.518 0.040 2.025 1.00 90.19 89 MET A O 1
ATOM 657 N N . THR A 1 90 ? -21.298 1.030 3.879 1.00 89.38 90 THR A N 1
ATOM 658 C CA . THR A 1 90 ? -22.585 0.305 3.840 1.00 89.38 90 THR A CA 1
ATOM 659 C C . THR A 1 90 ? -23.524 0.792 2.737 1.00 89.38 90 THR A C 1
ATOM 661 O O . THR A 1 90 ? -24.409 0.048 2.317 1.00 89.38 90 THR A O 1
ATOM 664 N N . LYS A 1 91 ? -23.324 2.018 2.242 1.00 91.94 91 LYS A N 1
ATOM 665 C CA . LYS A 1 91 ? -24.104 2.595 1.137 1.00 91.94 91 LYS A CA 1
ATOM 666 C C . LYS A 1 91 ? -23.569 2.163 -0.228 1.00 91.94 91 LYS A C 1
ATOM 668 O O . LYS A 1 91 ? -24.289 2.242 -1.222 1.00 91.94 91 LYS A O 1
ATOM 673 N N . VAL A 1 92 ? -22.317 1.704 -0.287 1.00 90.88 92 VAL A N 1
ATOM 674 C CA . VAL A 1 92 ? -21.691 1.232 -1.523 1.00 90.88 92 VAL A CA 1
ATOM 675 C C . VAL A 1 92 ? -22.310 -0.103 -1.927 1.00 90.88 92 VAL A C 1
ATOM 677 O O . VAL A 1 92 ? -22.193 -1.114 -1.235 1.00 90.88 92 VAL A O 1
ATOM 680 N N . THR A 1 93 ? -22.955 -0.116 -3.090 1.00 85.50 93 THR A N 1
ATOM 681 C CA . THR A 1 93 ? -23.477 -1.337 -3.701 1.00 85.50 93 THR A CA 1
ATOM 682 C C . THR A 1 93 ? -22.361 -2.015 -4.487 1.00 85.50 93 THR A C 1
ATOM 684 O O . THR A 1 93 ? -21.965 -1.573 -5.563 1.00 85.50 93 THR A O 1
ATOM 687 N N . TRP A 1 94 ? -21.806 -3.090 -3.930 1.00 83.81 94 TRP A N 1
ATOM 688 C CA . TRP A 1 94 ? -20.810 -3.885 -4.642 1.00 83.81 94 TRP A CA 1
ATOM 689 C C . TRP A 1 94 ? -21.488 -4.709 -5.744 1.00 83.81 94 TRP A C 1
ATOM 691 O O . TRP A 1 94 ? -22.467 -5.407 -5.453 1.00 83.81 94 TRP A O 1
ATOM 701 N N . PRO A 1 95 ? -20.991 -4.642 -6.995 1.00 81.81 95 PRO A N 1
ATOM 702 C CA . PRO A 1 95 ? -21.600 -5.351 -8.108 1.00 81.81 95 PRO A CA 1
ATOM 703 C C . PRO A 1 95 ? -21.538 -6.853 -7.859 1.00 81.81 95 PRO A C 1
ATOM 705 O O . PRO A 1 95 ? -20.522 -7.399 -7.413 1.00 81.81 95 PRO A O 1
ATOM 708 N N . LYS A 1 96 ? -22.625 -7.548 -8.180 1.00 86.44 96 LYS A N 1
ATOM 709 C CA . LYS A 1 96 ? -22.630 -9.016 -8.126 1.00 86.44 96 LYS A CA 1
ATOM 710 C C . LYS A 1 96 ? -21.748 -9.556 -9.255 1.00 86.44 96 LYS A C 1
ATOM 712 O O . LYS A 1 96 ? -21.623 -8.923 -10.299 1.00 86.44 96 LYS A O 1
ATOM 717 N N . GLY A 1 97 ? -21.168 -10.750 -9.095 1.00 81.12 97 GLY A N 1
ATOM 718 C CA . GLY A 1 97 ? -20.207 -11.306 -10.068 1.00 81.12 97 GLY A CA 1
ATOM 719 C C . GLY A 1 97 ? -20.690 -11.302 -11.531 1.00 81.12 97 GLY A C 1
ATOM 720 O O . GLY A 1 97 ? -19.900 -11.073 -12.442 1.00 81.12 97 GLY A O 1
ATOM 721 N N . GLY A 1 98 ? -21.999 -11.461 -11.764 1.00 82.06 98 GLY A N 1
ATOM 722 C CA . GLY A 1 98 ? -22.588 -11.350 -13.104 1.00 82.06 98 GLY A CA 1
ATOM 723 C C . GLY A 1 98 ? -22.587 -9.929 -13.691 1.00 82.06 98 GLY A C 1
ATOM 724 O O . GLY A 1 98 ? -22.399 -9.768 -14.894 1.00 82.06 98 GLY A O 1
ATOM 725 N N . GLU A 1 99 ? -22.766 -8.897 -12.866 1.00 84.12 99 GLU A N 1
ATOM 726 C CA . GLU A 1 99 ? -22.673 -7.488 -13.281 1.00 84.12 99 GLU A CA 1
ATOM 727 C C . GLU A 1 99 ? -21.221 -7.103 -13.563 1.00 84.12 99 GLU A C 1
ATOM 729 O O . GLU A 1 99 ? -20.946 -6.422 -14.551 1.00 84.12 99 GLU A O 1
ATOM 734 N N . LEU A 1 100 ? -20.288 -7.612 -12.750 1.00 88.25 100 LEU A N 1
ATOM 735 C CA . LEU A 1 100 ? -18.856 -7.414 -12.957 1.00 88.25 100 LEU A CA 1
ATOM 736 C C . LEU A 1 100 ? -18.420 -7.957 -14.325 1.00 88.25 100 LEU A C 1
ATOM 738 O O . LEU A 1 100 ? -17.810 -7.228 -15.102 1.00 88.25 100 LEU A O 1
ATOM 742 N N . TRP A 1 101 ? -18.806 -9.195 -14.659 1.00 88.81 101 TRP A N 1
ATOM 743 C CA . TRP A 1 101 ? -18.470 -9.808 -15.948 1.00 88.81 101 TRP A CA 1
ATOM 744 C C . TRP A 1 101 ? -19.004 -9.009 -17.139 1.00 88.81 101 TRP A C 1
ATOM 746 O O . TRP A 1 101 ? -18.283 -8.793 -18.110 1.00 88.81 101 TRP A O 1
ATOM 756 N N . ARG A 1 102 ? -20.253 -8.533 -17.060 1.00 88.88 102 ARG A N 1
ATOM 757 C CA . ARG A 1 102 ? -20.856 -7.719 -18.126 1.00 88.88 102 ARG A CA 1
ATOM 758 C C . ARG A 1 102 ? -20.082 -6.420 -18.336 1.00 88.88 102 ARG A C 1
ATOM 760 O O . ARG A 1 102 ? -19.742 -6.107 -19.473 1.00 88.88 102 ARG A O 1
ATOM 767 N N . SER A 1 103 ? -19.759 -5.706 -17.260 1.00 88.12 103 SER A N 1
ATOM 768 C CA . SER A 1 103 ? -19.003 -4.451 -17.338 1.00 88.12 103 SER A CA 1
ATOM 769 C C . SER A 1 103 ? -17.582 -4.668 -17.867 1.00 88.12 103 SER A C 1
ATOM 771 O O . SER A 1 103 ? -17.144 -3.946 -18.762 1.00 88.12 103 SER A O 1
ATOM 773 N N . THR A 1 104 ? -16.878 -5.700 -17.391 1.00 92.12 104 THR A N 1
ATOM 774 C CA . THR A 1 104 ? -15.538 -6.045 -17.889 1.00 92.12 104 THR A CA 1
ATOM 775 C C . THR A 1 104 ? -15.562 -6.450 -19.360 1.00 92.12 104 THR A C 1
ATOM 777 O O . THR A 1 104 ? -14.683 -6.037 -20.112 1.00 92.12 104 THR A O 1
ATOM 780 N N . LEU A 1 105 ? -16.572 -7.207 -19.798 1.00 95.25 105 LEU A N 1
ATOM 781 C CA . LEU A 1 105 ? -16.712 -7.619 -21.194 1.00 95.25 105 LEU A CA 1
ATOM 782 C C . LEU A 1 105 ? -16.933 -6.420 -22.120 1.00 95.25 105 LEU A C 1
ATOM 784 O O . LEU A 1 105 ? -16.294 -6.343 -23.165 1.00 95.25 105 LEU A O 1
ATOM 788 N N . VAL A 1 106 ? -17.778 -5.462 -21.727 1.00 95.62 106 VAL A N 1
ATOM 789 C CA . VAL A 1 106 ? -18.005 -4.236 -22.512 1.00 95.62 106 VAL A CA 1
ATOM 790 C C . VAL A 1 106 ? -16.703 -3.455 -22.687 1.00 95.62 106 VAL A C 1
ATOM 792 O O . VAL A 1 106 ? -16.352 -3.086 -23.808 1.00 95.62 106 VAL A O 1
ATOM 795 N N . VAL A 1 107 ? -15.955 -3.249 -21.599 1.00 96.38 107 VAL A N 1
ATOM 796 C CA . VAL A 1 107 ? -14.661 -2.553 -21.653 1.00 96.38 107 VAL A CA 1
ATOM 797 C C . VAL A 1 107 ? -13.648 -3.339 -22.489 1.00 96.38 107 VAL A C 1
ATOM 799 O O . VAL A 1 107 ? -12.956 -2.752 -23.317 1.00 96.38 107 VAL A O 1
ATOM 802 N N . GLY A 1 108 ? -13.598 -4.664 -22.335 1.00 97.19 108 GLY A N 1
ATOM 803 C CA . GLY A 1 108 ? -12.724 -5.538 -23.116 1.00 97.19 108 GLY A CA 1
ATOM 804 C C . GLY A 1 108 ? -12.977 -5.417 -24.617 1.00 97.19 108 GLY A C 1
ATOM 805 O O . GLY A 1 108 ? -12.039 -5.175 -25.374 1.00 97.19 108 GLY A O 1
ATOM 806 N N . VAL A 1 109 ? -14.242 -5.487 -25.042 1.00 97.56 109 VAL A N 1
ATOM 807 C CA . VAL A 1 109 ? -14.623 -5.316 -26.453 1.00 97.56 109 VAL A CA 1
ATOM 808 C C . VAL A 1 109 ? -14.251 -3.921 -26.959 1.00 97.56 109 VAL A C 1
ATOM 810 O O . VAL A 1 109 ? -13.678 -3.807 -28.042 1.00 97.56 109 VAL A O 1
ATOM 813 N N . ALA A 1 110 ? -14.512 -2.866 -26.182 1.00 97.56 110 ALA A N 1
ATOM 814 C CA . ALA A 1 110 ? -14.149 -1.502 -26.568 1.00 97.56 110 ALA A CA 1
ATOM 815 C C . ALA A 1 110 ? -12.633 -1.351 -26.789 1.00 97.56 110 ALA A C 1
ATOM 817 O O . ALA A 1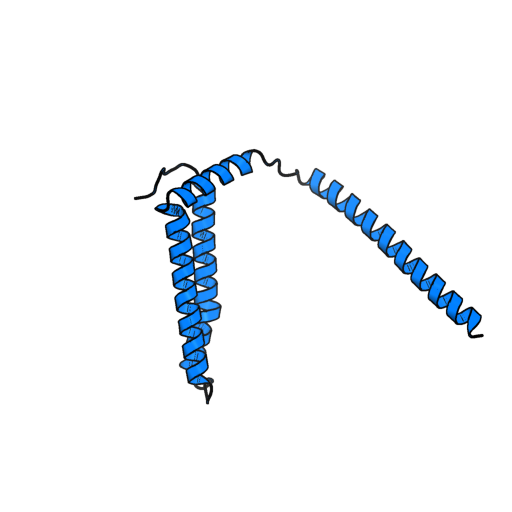 110 ? -12.209 -0.806 -27.810 1.00 97.56 110 ALA A O 1
ATOM 818 N N . ILE A 1 111 ? -11.817 -1.894 -25.881 1.00 98.00 111 ILE A N 1
ATOM 819 C CA . ILE A 1 111 ? -10.353 -1.889 -26.007 1.00 98.00 111 ILE A CA 1
ATOM 820 C C . ILE A 1 111 ? -9.913 -2.682 -27.241 1.00 98.00 111 ILE A C 1
ATOM 822 O O . ILE A 1 111 ? -9.055 -2.212 -27.984 1.00 98.00 111 ILE A O 1
ATOM 826 N N . THR A 1 112 ? -10.507 -3.851 -27.502 1.00 97.88 112 THR A N 1
ATOM 827 C CA . THR A 1 112 ? -10.185 -4.657 -28.690 1.00 97.88 112 THR A CA 1
ATOM 828 C C . THR A 1 112 ? -10.482 -3.909 -29.989 1.00 97.88 112 THR A C 1
ATOM 830 O O . THR A 1 112 ? -9.661 -3.941 -30.904 1.00 97.88 112 THR A O 1
ATOM 833 N N . ILE A 1 113 ? -11.612 -3.200 -30.073 1.00 98.19 113 ILE A N 1
ATOM 834 C CA . ILE A 1 113 ? -11.960 -2.399 -31.256 1.00 98.19 113 ILE A CA 1
ATOM 835 C C . ILE A 1 113 ? -10.932 -1.284 -31.467 1.00 98.19 113 ILE A C 1
ATOM 837 O O . ILE A 1 113 ? -10.417 -1.132 -32.574 1.00 98.19 113 ILE A O 1
ATOM 841 N N . ILE A 1 114 ? -10.597 -0.536 -30.412 1.00 98.06 114 ILE A N 1
ATOM 842 C CA . ILE A 1 114 ? -9.604 0.545 -30.492 1.00 98.06 114 ILE A CA 1
ATOM 843 C C . ILE A 1 114 ? -8.241 -0.011 -30.919 1.00 98.06 114 ILE A C 1
ATOM 845 O O . ILE A 1 114 ? -7.628 0.522 -31.842 1.00 98.06 114 ILE A O 1
ATOM 849 N N . ALA A 1 115 ? -7.790 -1.107 -30.306 1.00 98.00 115 ALA A N 1
ATOM 850 C CA . ALA A 1 115 ? -6.531 -1.757 -30.659 1.00 98.00 115 ALA A CA 1
ATOM 851 C C . ALA A 1 115 ? -6.514 -2.222 -32.125 1.00 98.00 115 ALA A C 1
ATOM 853 O O . ALA A 1 115 ? -5.522 -2.014 -32.821 1.00 98.00 115 ALA A O 1
ATOM 854 N N . GLY A 1 116 ? -7.621 -2.789 -32.616 1.00 97.94 116 GLY A N 1
ATOM 855 C CA . GLY A 1 116 ? -7.767 -3.184 -34.016 1.00 97.94 116 GLY A CA 1
ATOM 856 C C . GLY A 1 116 ? -7.686 -2.000 -34.982 1.00 97.94 116 GLY A C 1
ATOM 857 O O . GLY A 1 116 ? -7.008 -2.091 -36.002 1.00 97.94 116 GLY A O 1
ATOM 858 N N . LEU A 1 117 ? -8.320 -0.871 -34.656 1.00 97.81 117 LEU A N 1
ATOM 859 C CA . LEU A 1 117 ? -8.260 0.345 -35.477 1.00 97.81 117 LEU A CA 1
ATOM 860 C C . LEU A 1 117 ? -6.857 0.957 -35.519 1.00 97.81 117 LEU A C 1
ATOM 862 O O . LEU A 1 117 ? -6.406 1.369 -36.588 1.00 97.81 117 LEU A O 1
ATOM 866 N N . VAL A 1 118 ? -6.163 0.995 -34.380 1.00 97.62 118 VAL A N 1
ATOM 867 C CA . VAL A 1 118 ? -4.764 1.447 -34.314 1.00 97.62 118 VAL A CA 1
ATOM 868 C C . VAL A 1 118 ? -3.886 0.545 -35.176 1.00 97.62 118 VAL A C 1
ATOM 870 O O . VAL A 1 118 ? -3.181 1.034 -36.051 1.00 97.62 118 VAL A O 1
ATOM 873 N N . TRP A 1 119 ? -4.015 -0.773 -35.023 1.00 97.88 119 TRP A N 1
ATOM 874 C CA . TRP A 1 119 ? -3.249 -1.737 -35.808 1.00 97.88 119 TRP A CA 1
ATOM 875 C C . TRP A 1 119 ? -3.492 -1.610 -37.321 1.00 97.88 119 TRP A C 1
ATOM 877 O O . TRP A 1 119 ? -2.546 -1.626 -38.108 1.00 97.88 119 TRP A O 1
ATOM 887 N N . LEU A 1 120 ? -4.747 -1.428 -37.742 1.00 97.31 120 LEU A N 1
ATOM 888 C CA . LEU A 1 120 ? -5.080 -1.188 -39.150 1.00 97.31 120 LEU A CA 1
ATOM 889 C C . LEU A 1 120 ? -4.491 0.129 -39.668 1.00 97.31 120 LEU A C 1
ATOM 891 O O . LEU A 1 120 ? -4.029 0.184 -40.807 1.00 97.31 120 LEU A O 1
ATOM 895 N N . SER A 1 121 ? -4.493 1.173 -38.840 1.00 96.56 121 SER A N 1
ATOM 896 C CA . SER A 1 121 ? -3.908 2.470 -39.192 1.00 96.56 121 SER A CA 1
ATOM 897 C C . SER A 1 121 ? -2.398 2.352 -39.401 1.00 96.56 121 SER A C 1
ATOM 899 O O . SER A 1 121 ? -1.881 2.835 -40.407 1.00 96.56 121 SER A O 1
ATOM 901 N N . ASP A 1 122 ? -1.708 1.632 -38.517 1.00 96.81 122 ASP A N 1
ATOM 902 C CA . ASP A 1 122 ? -0.269 1.381 -38.629 1.00 96.81 122 ASP A CA 1
ATOM 903 C C . ASP A 1 122 ? 0.064 0.597 -39.906 1.00 96.81 122 ASP A C 1
ATOM 905 O O . ASP A 1 122 ? 0.974 0.965 -40.653 1.00 96.81 122 ASP A O 1
ATOM 909 N N . LEU A 1 123 ? -0.716 -0.444 -40.218 1.00 96.38 123 LEU A N 1
ATOM 910 C CA . LEU A 1 123 ? -0.554 -1.210 -41.457 1.00 96.38 123 LEU A CA 1
ATOM 911 C C . LEU A 1 123 ? -0.769 -0.355 -42.708 1.00 96.38 123 LEU A C 1
ATOM 913 O O . LEU A 1 123 ? -0.005 -0.477 -43.671 1.00 96.38 123 LEU A O 1
ATOM 917 N N . ALA A 1 124 ? -1.793 0.499 -42.707 1.00 94.62 124 ALA A N 1
ATOM 918 C CA . ALA A 1 124 ? -2.085 1.390 -43.823 1.00 94.62 124 ALA A CA 1
ATOM 919 C C . ALA A 1 124 ? -0.953 2.406 -44.036 1.00 94.62 124 ALA A C 1
ATOM 921 O O . ALA A 1 124 ? -0.527 2.617 -45.173 1.00 94.62 124 ALA A O 1
ATOM 922 N N . LEU A 1 125 ? -0.420 2.980 -42.953 1.00 95.38 125 LEU A N 1
ATOM 923 C CA . LEU A 1 125 ? 0.698 3.923 -43.002 1.00 95.38 125 LEU A CA 1
ATOM 924 C C . LEU A 1 125 ? 1.975 3.268 -43.536 1.00 95.38 125 LEU A C 1
ATOM 926 O O . LEU A 1 125 ? 2.602 3.810 -44.447 1.00 95.38 125 LEU A O 1
ATOM 930 N N . ILE A 1 126 ? 2.338 2.089 -43.025 1.00 95.69 126 ILE A N 1
ATOM 931 C CA . ILE A 1 126 ? 3.529 1.354 -43.478 1.00 95.69 126 ILE A CA 1
ATOM 932 C C . ILE A 1 126 ? 3.389 0.960 -44.953 1.00 95.69 126 ILE A C 1
ATOM 934 O O . ILE A 1 126 ? 4.319 1.137 -45.741 1.00 95.69 126 ILE A O 1
ATOM 938 N N . SER A 1 127 ? 2.216 0.462 -45.349 1.00 93.25 127 SER A N 1
ATOM 939 C CA . SER A 1 127 ? 1.948 0.075 -46.740 1.00 93.25 127 SER A CA 1
ATOM 940 C C . SER A 1 127 ? 1.991 1.280 -47.683 1.00 93.25 127 SER A C 1
ATOM 942 O O . SER A 1 127 ? 2.571 1.189 -48.765 1.00 93.25 127 SER A O 1
ATOM 944 N N . GLY A 1 128 ? 1.432 2.418 -47.261 1.00 94.00 128 GLY A N 1
ATOM 945 C CA . GLY A 1 128 ? 1.472 3.670 -48.014 1.00 94.00 128 GLY A CA 1
ATOM 946 C C . GLY A 1 128 ? 2.892 4.210 -48.186 1.00 94.00 128 GLY A C 1
ATOM 947 O O . GLY A 1 128 ? 3.270 4.594 -49.291 1.00 94.00 128 GLY A O 1
ATOM 948 N N . LEU A 1 129 ? 3.710 4.174 -47.130 1.00 94.19 129 LEU A N 1
ATOM 949 C CA . LEU A 1 129 ? 5.112 4.597 -47.195 1.00 94.19 129 LEU A CA 1
ATOM 950 C C . LEU A 1 129 ? 5.918 3.736 -48.180 1.00 94.19 129 LEU A C 1
ATOM 952 O O . LEU A 1 129 ? 6.639 4.274 -49.020 1.00 94.19 129 LEU A O 1
ATOM 956 N N . ASN A 1 130 ? 5.745 2.413 -48.123 1.00 92.69 130 ASN A N 1
ATOM 957 C CA . ASN A 1 130 ? 6.417 1.477 -49.027 1.00 92.69 130 ASN A CA 1
ATOM 958 C C . ASN A 1 130 ? 6.012 1.673 -50.496 1.00 92.69 130 ASN A C 1
ATOM 960 O O . ASN A 1 130 ? 6.818 1.417 -51.386 1.00 92.69 130 ASN A O 1
ATOM 964 N N . TYR A 1 131 ? 4.778 2.114 -50.761 1.00 92.88 131 TYR A N 1
ATOM 965 C CA . TYR A 1 131 ? 4.326 2.427 -52.117 1.00 92.88 131 TYR A CA 1
ATOM 966 C C . TYR A 1 131 ? 4.971 3.709 -52.665 1.00 92.88 131 TYR A C 1
ATOM 968 O O . TYR A 1 131 ? 5.277 3.767 -53.847 1.00 92.88 131 TYR A O 1
ATOM 976 N N . ILE A 1 132 ? 5.205 4.716 -51.815 1.00 92.44 132 ILE A N 1
ATOM 977 C CA . ILE A 1 132 ? 5.832 5.993 -52.208 1.00 92.44 132 ILE A CA 1
ATOM 978 C C . ILE A 1 132 ? 7.350 5.855 -52.406 1.00 92.44 132 ILE A C 1
ATOM 980 O O . ILE A 1 132 ? 7.929 6.565 -53.221 1.00 92.44 132 ILE A O 1
ATOM 984 N N . GLN A 1 133 ? 8.012 4.973 -51.652 1.00 87.50 133 GLN A N 1
ATOM 985 C CA . GLN A 1 133 ? 9.460 4.741 -51.763 1.00 87.50 133 GLN A CA 1
ATOM 986 C C . GLN A 1 133 ? 9.869 3.896 -52.982 1.00 87.50 133 GLN A C 1
ATOM 988 O O . GLN A 1 133 ? 11.065 3.717 -53.218 1.00 87.50 133 GLN A O 1
ATOM 993 N N . LYS A 1 134 ? 8.897 3.355 -53.716 1.00 62.16 134 LYS A N 1
ATOM 994 C CA . LYS A 1 134 ? 9.095 2.502 -54.885 1.00 62.16 134 LYS A CA 1
ATOM 995 C C . LYS A 1 134 ? 8.931 3.302 -56.171 1.00 62.16 134 LYS A C 1
ATOM 997 O O . LYS A 1 134 ? 9.707 3.020 -57.108 1.00 62.16 134 LYS A O 1
#

Foldseek 3Di:
DFPPPPFLVVLLVVLLVVLLVQLCCLLVVWQVVLVVCLPDPNCPVNNVVSNVRNVVSNVVSVVSNVCSPCLSGVDPVSVVVSNVVVVVVVVDDDDDPVRVVVVVVVVVVVVVVVVVVVVVVVVVVVVVVVVVVD

Secondary structure (DSSP, 8-state):
--TTTTTTHHHHHHHHHHHHHHHHHIIIIIIIHHHHHHHSGGGGGGHHHHHHHHHHHHHHHHHHHHHHHHHHTT-HHHHHHHHHHHHHHHH--PPPHHHHHHHHHHHHHHHHHHHHHHHHHHHHHHHHHHHHT-

Radius of gyration: 26.77 Å; chains: 1; bounding box: 57×24×82 Å

pLDDT: mean 89.5, std 6.87, range [62.16, 98.19]

Sequence (134 aa):
MFYQWPQGRIVRICVMVLGALIAADMGYNGAYAAFATYGGDAAGSGATRQLILGITYGVLALASLLTGLIAAGPHQKAVQFLIEVQDEMTKVTWPKGGELWRSTLVVGVAITIIAGLVWLSDLALISGLNYIQK